Protein AF-A0A9N8KLX5-F1 (afdb_monomer_lite)

Secondary structure (DSSP, 8-state):
-HHHHHHHEEESSS-TT-TT--BSSSEEEBPPPTHHHHH-HHHHHHHHHHHHHHHHHHT----HHHHHH--TT-SSTHHHHS----PPPBSEETTEE--HHHHHHHHHH-B-TTSSBSS-------

Radius of gyration: 19.81 Å; chains: 1; bounding box: 48×32×54 Å

Foldseek 3Di:
DLVVQQQAEQEDDDDPPAPSHHNPHQFYKHFDPCVVCVVDPVSVCVVQVVQVVLCVVQVHPGDVVQASPDDCRHPDPCNVVPDGHYGDIARDDPNDHDDVVSVVVCQQCDADPVRHRPDPPDDPPD

Structure (mmCIF, N/CA/C/O backbone):
data_AF-A0A9N8KLX5-F1
#
_entry.id   AF-A0A9N8KLX5-F1
#
loop_
_atom_site.group_PDB
_atom_site.id
_atom_site.type_symbol
_atom_site.label_atom_id
_atom_site.label_alt_id
_atom_site.label_comp_id
_atom_site.label_asym_id
_atom_site.label_entity_id
_atom_site.label_seq_id
_atom_site.pdbx_PDB_ins_code
_atom_site.Cartn_x
_atom_site.Cartn_y
_atom_site.Cartn_z
_atom_site.occupancy
_atom_site.B_iso_or_equiv
_atom_site.auth_seq_id
_atom_site.auth_comp_id
_atom_site.auth_asym_id
_atom_site.auth_atom_id
_atom_site.pdbx_PDB_model_num
ATOM 1 N N . MET A 1 1 ? -9.368 9.947 -10.418 1.00 89.62 1 MET A N 1
ATOM 2 C CA . MET A 1 1 ? -7.981 9.752 -9.933 1.00 89.62 1 MET A CA 1
ATOM 3 C C . MET A 1 1 ? -7.542 8.291 -9.840 1.00 89.62 1 MET A C 1
ATOM 5 O O . MET A 1 1 ? -6.455 8.002 -10.316 1.00 89.62 1 MET A O 1
ATOM 9 N N . ARG A 1 2 ? -8.362 7.359 -9.319 1.00 91.88 2 ARG A N 1
ATOM 10 C CA . ARG A 1 2 ? -7.985 5.946 -9.066 1.00 91.88 2 ARG A CA 1
ATOM 11 C C . ARG A 1 2 ? -7.191 5.247 -10.180 1.00 91.88 2 ARG A C 1
ATOM 13 O O . ARG A 1 2 ? -6.183 4.624 -9.887 1.00 91.88 2 ARG A O 1
ATOM 20 N N . LYS A 1 3 ? -7.600 5.399 -11.446 1.00 95.62 3 LYS A N 1
ATOM 21 C CA . LYS A 1 3 ? -6.914 4.792 -12.604 1.00 95.62 3 LYS A CA 1
ATOM 22 C C . LYS A 1 3 ? -5.417 5.125 -12.698 1.00 95.62 3 LYS A C 1
ATOM 24 O O . LYS A 1 3 ? -4.665 4.332 -13.243 1.00 95.62 3 LYS A O 1
ATOM 29 N N . TYR A 1 4 ? -4.993 6.288 -12.202 1.00 95.62 4 TYR A N 1
ATOM 30 C CA . TYR A 1 4 ? -3.586 6.688 -12.211 1.00 95.62 4 TYR A CA 1
ATOM 31 C C . TYR A 1 4 ? -2.814 6.057 -11.053 1.00 95.62 4 TYR A C 1
ATOM 33 O O . TYR A 1 4 ? -1.696 5.613 -11.266 1.00 95.62 4 TYR A O 1
ATOM 41 N N . PHE A 1 5 ? -3.428 5.943 -9.870 1.00 94.75 5 PHE A N 1
ATOM 42 C CA . PHE A 1 5 ? -2.822 5.246 -8.733 1.00 94.75 5 PHE A CA 1
ATOM 43 C C . PHE A 1 5 ? -2.651 3.751 -9.008 1.00 94.75 5 PHE A C 1
ATOM 45 O O . PHE A 1 5 ? -1.573 3.233 -8.774 1.00 94.75 5 PHE A O 1
ATOM 52 N N . VAL A 1 6 ? -3.638 3.103 -9.636 1.00 97.12 6 VAL A N 1
ATOM 53 C CA . VAL A 1 6 ? -3.526 1.694 -10.064 1.00 97.12 6 VAL A CA 1
ATOM 54 C C . VAL A 1 6 ? -2.389 1.478 -11.068 1.00 97.12 6 VAL A C 1
ATOM 56 O O . VAL A 1 6 ? -1.732 0.452 -11.037 1.00 97.12 6 VAL A O 1
ATOM 59 N N . LYS A 1 7 ? -2.130 2.428 -11.973 1.00 95.75 7 LYS A N 1
ATOM 60 C CA . LYS A 1 7 ? -0.998 2.314 -12.912 1.00 95.75 7 LYS A CA 1
ATOM 61 C C . LYS A 1 7 ? 0.362 2.551 -12.255 1.00 95.75 7 LYS A C 1
ATOM 63 O O . LYS A 1 7 ? 1.379 2.150 -12.802 1.00 95.75 7 LYS A O 1
ATOM 68 N N . LEU A 1 8 ? 0.378 3.302 -11.162 1.00 94.94 8 LEU A N 1
ATOM 69 C CA . LEU A 1 8 ? 1.591 3.746 -10.490 1.00 94.94 8 LEU A CA 1
ATOM 70 C C . LEU A 1 8 ? 2.023 2.767 -9.393 1.00 94.94 8 LEU A C 1
ATOM 72 O O . LEU A 1 8 ? 3.221 2.589 -9.203 1.00 94.94 8 LEU A O 1
ATOM 76 N N . GLU A 1 9 ? 1.064 2.149 -8.706 1.00 96.88 9 GLU A N 1
ATOM 77 C CA . GLU A 1 9 ? 1.275 1.220 -7.597 1.00 96.88 9 GLU A CA 1
ATOM 78 C C . GLU A 1 9 ? 1.834 -0.126 -8.068 1.00 96.88 9 GLU A C 1
ATOM 80 O O . GLU A 1 9 ? 1.381 -0.721 -9.049 1.00 96.88 9 GLU A O 1
ATOM 85 N N . ASP A 1 10 ? 2.802 -0.602 -7.304 1.00 96.38 10 ASP A N 1
ATOM 86 C CA . ASP A 1 10 ? 3.224 -1.987 -7.223 1.00 96.38 10 ASP A CA 1
ATOM 87 C C . ASP A 1 10 ? 2.948 -2.453 -5.784 1.00 96.38 10 ASP A C 1
ATOM 89 O O . ASP A 1 10 ? 3.602 -2.015 -4.831 1.00 96.38 10 ASP A O 1
ATOM 93 N N . ASN A 1 11 ? 1.862 -3.207 -5.592 1.00 97.19 11 ASN A N 1
ATOM 94 C CA . ASN A 1 11 ? 1.369 -3.608 -4.277 1.00 97.19 11 ASN A CA 1
ATOM 95 C C . ASN A 1 11 ? 2.132 -4.825 -3.734 1.00 97.19 11 ASN A C 1
ATOM 97 O O . ASN A 1 11 ? 2.039 -5.919 -4.292 1.00 97.19 11 ASN A O 1
ATOM 101 N N . HIS A 1 12 ? 2.724 -4.663 -2.546 1.00 95.62 12 HIS A N 1
ATOM 102 C CA . HIS A 1 12 ? 3.381 -5.732 -1.778 1.00 95.62 12 HIS A CA 1
ATOM 103 C C . HIS A 1 12 ? 2.715 -6.018 -0.419 1.00 95.62 12 HIS A C 1
ATOM 105 O O . HIS A 1 12 ? 3.217 -6.839 0.343 1.00 95.62 12 HIS A O 1
ATOM 111 N N . TYR A 1 13 ? 1.610 -5.340 -0.073 1.00 94.62 13 TYR A N 1
ATOM 112 C CA . TYR A 1 13 ? 0.941 -5.506 1.232 1.00 94.62 13 TYR A CA 1
ATOM 113 C C . TYR A 1 13 ? -0.353 -6.328 1.191 1.00 94.62 13 TYR A C 1
ATOM 115 O O . TYR A 1 13 ? -0.711 -6.937 2.197 1.00 94.62 13 TYR A O 1
ATOM 123 N N . LEU A 1 14 ? -1.045 -6.378 0.049 1.00 94.94 14 LEU A N 1
ATOM 124 C CA . LEU A 1 14 ? -2.227 -7.226 -0.152 1.00 94.94 14 LEU A CA 1
ATOM 125 C C . LEU A 1 14 ? -1.934 -8.425 -1.050 1.00 94.94 14 LEU A C 1
ATOM 127 O O . LEU A 1 14 ? -1.000 -8.414 -1.850 1.00 94.94 14 LEU A O 1
ATOM 131 N N . LEU A 1 15 ? -2.810 -9.427 -0.988 1.00 92.88 15 LEU A N 1
ATOM 132 C CA . LEU A 1 15 ? -2.837 -10.499 -1.981 1.00 92.88 15 LEU A CA 1
ATOM 133 C C . LEU A 1 15 ? -3.102 -9.942 -3.399 1.00 92.88 15 LEU A C 1
ATOM 135 O O . LEU A 1 15 ? -3.751 -8.901 -3.543 1.00 92.88 15 LEU A O 1
ATOM 139 N N . PRO A 1 16 ? -2.656 -10.630 -4.464 1.00 92.25 16 PRO A N 1
ATOM 140 C CA . PRO A 1 16 ? -2.956 -10.231 -5.837 1.00 92.25 16 PRO A CA 1
ATOM 141 C C . PRO A 1 16 ? -4.461 -10.169 -6.150 1.00 92.25 16 PRO A C 1
ATOM 143 O O . PRO A 1 16 ? -5.264 -10.909 -5.581 1.00 92.25 16 PRO A O 1
ATOM 146 N N . GLY A 1 17 ? -4.842 -9.302 -7.094 1.00 91.50 17 GLY A N 1
ATOM 147 C CA . GLY A 1 17 ? -6.209 -9.206 -7.624 1.00 91.50 17 GLY A CA 1
ATOM 148 C C . GLY A 1 17 ? -7.200 -8.383 -6.791 1.00 91.50 17 GLY A C 1
ATOM 149 O O . GLY A 1 17 ? -8.383 -8.334 -7.137 1.00 91.50 17 GLY A O 1
ATOM 150 N N . GLN A 1 18 ? -6.757 -7.710 -5.724 1.00 94.69 18 GLN A N 1
ATOM 151 C CA . GLN A 1 18 ? -7.617 -6.800 -4.969 1.00 94.69 18 GLN A CA 1
ATOM 152 C C . GLN A 1 18 ? -8.033 -5.601 -5.823 1.00 94.69 18 GLN A C 1
ATOM 154 O O . GLN A 1 18 ? -7.240 -4.959 -6.517 1.00 94.69 18 GLN A O 1
ATOM 159 N N . LYS A 1 19 ? -9.329 -5.286 -5.779 1.00 94.50 19 LYS A N 1
ATOM 160 C CA . LYS A 1 19 ? -9.909 -4.237 -6.614 1.00 94.50 19 LYS A CA 1
ATOM 161 C C . LYS A 1 19 ? -9.376 -2.865 -6.209 1.00 94.50 19 LYS A C 1
ATOM 163 O O . LYS A 1 19 ? -9.595 -2.411 -5.092 1.00 94.50 19 LYS A O 1
ATOM 168 N N . GLY A 1 20 ? -8.836 -2.144 -7.188 1.00 94.69 20 GLY A N 1
ATOM 169 C CA . GLY A 1 20 ? -8.389 -0.765 -7.004 1.00 94.69 20 GLY A CA 1
ATOM 170 C C . GLY A 1 20 ? -6.914 -0.617 -6.660 1.00 94.69 20 GLY A C 1
ATOM 171 O O . GLY A 1 20 ? -6.547 0.512 -6.333 1.00 94.69 20 GLY A O 1
ATOM 172 N N . HIS A 1 21 ? -6.133 -1.695 -6.808 1.00 97.56 21 HIS A N 1
ATOM 173 C CA . HIS A 1 21 ? -4.681 -1.724 -6.637 1.00 97.56 21 HIS A CA 1
ATOM 174 C C . HIS A 1 21 ? -3.935 -2.031 -7.935 1.00 97.56 21 HIS A C 1
ATOM 176 O O . HIS A 1 21 ? -4.479 -2.681 -8.833 1.00 97.56 21 HIS A O 1
ATOM 182 N N . GLY A 1 22 ? -2.700 -1.537 -8.015 1.00 97.44 22 GLY A N 1
ATOM 183 C CA . GLY A 1 22 ? -1.719 -1.863 -9.052 1.00 97.44 22 GLY A CA 1
ATOM 184 C C . GLY A 1 22 ? -0.713 -2.929 -8.619 1.00 97.44 22 GLY A C 1
ATOM 185 O O . GLY A 1 22 ? -0.406 -3.044 -7.437 1.00 97.44 22 GLY A O 1
ATOM 186 N N . TYR A 1 23 ? -0.194 -3.694 -9.582 1.00 97.00 23 TYR A N 1
ATOM 187 C CA . TYR A 1 23 ? 0.779 -4.783 -9.358 1.00 97.00 23 TYR A CA 1
ATOM 188 C C . TYR A 1 23 ? 1.955 -4.762 -10.345 1.00 97.00 23 TYR A C 1
ATOM 190 O O . TYR A 1 23 ? 2.772 -5.673 -10.368 1.00 97.00 23 TYR A O 1
ATOM 198 N N . GLU A 1 24 ? 1.995 -3.758 -11.219 1.00 94.25 24 GLU A N 1
ATOM 199 C CA . GLU A 1 24 ? 2.974 -3.644 -12.311 1.00 94.25 24 GLU A CA 1
ATOM 200 C C . GLU A 1 24 ? 3.550 -2.222 -12.398 1.00 94.25 24 GLU A C 1
ATOM 202 O O . GLU A 1 24 ? 4.250 -1.872 -13.349 1.00 94.25 24 GLU A O 1
ATOM 207 N N . GLY A 1 25 ? 3.194 -1.361 -11.439 1.00 93.88 25 GLY A N 1
ATOM 208 C CA . GLY A 1 25 ? 3.684 0.002 -11.371 1.00 93.88 25 GLY A CA 1
ATOM 209 C C . GLY A 1 25 ? 5.150 0.072 -10.951 1.00 93.88 25 GLY A C 1
ATOM 210 O O . GLY A 1 25 ? 5.826 -0.925 -10.729 1.00 93.88 25 GLY A O 1
ATOM 211 N N . TRP A 1 26 ? 5.659 1.293 -10.834 1.00 93.50 26 TRP A N 1
ATOM 212 C CA . TRP A 1 26 ? 7.029 1.529 -10.371 1.00 93.50 26 TRP A CA 1
ATOM 213 C C . TRP A 1 26 ? 7.089 1.872 -8.879 1.00 93.50 26 TRP A C 1
ATOM 215 O O . TRP A 1 26 ? 8.155 1.777 -8.270 1.00 93.50 26 TRP A O 1
ATOM 225 N N . LEU A 1 27 ? 5.978 2.330 -8.289 1.00 95.69 27 LEU A N 1
ATOM 226 C CA . LEU A 1 27 ? 5.936 2.719 -6.887 1.00 95.69 27 LEU A CA 1
ATOM 227 C C . LEU A 1 27 ? 5.577 1.508 -6.032 1.00 95.69 27 LEU A C 1
ATOM 229 O O . LEU A 1 27 ? 4.398 1.229 -5.807 1.00 95.69 27 LEU A O 1
ATOM 233 N N . GLY A 1 28 ? 6.606 0.858 -5.497 1.00 96.38 28 GLY A N 1
ATOM 234 C CA . GLY A 1 28 ? 6.446 -0.138 -4.448 1.00 96.38 28 GLY A CA 1
ATOM 235 C C . GLY A 1 28 ? 5.689 0.427 -3.246 1.00 96.38 28 GLY A C 1
ATOM 236 O O . GLY A 1 28 ? 6.003 1.515 -2.745 1.00 96.38 28 GLY A O 1
ATOM 237 N N . THR A 1 29 ? 4.687 -0.315 -2.790 1.00 96.88 29 THR A N 1
ATOM 238 C CA . THR A 1 29 ? 3.916 -0.009 -1.584 1.00 96.88 29 THR A CA 1
ATOM 239 C C . THR A 1 29 ? 3.882 -1.217 -0.660 1.00 96.88 29 THR A C 1
ATOM 241 O O . THR A 1 29 ? 3.604 -2.332 -1.094 1.00 96.88 29 THR A O 1
ATOM 244 N N . SER A 1 30 ? 4.179 -1.028 0.626 1.00 96.00 30 SER A N 1
ATOM 245 C CA . SER A 1 30 ? 4.192 -2.112 1.622 1.00 96.00 30 SER A CA 1
ATOM 246 C C . SER A 1 30 ? 3.707 -1.617 2.983 1.00 96.00 30 SER A C 1
ATOM 248 O O . SER A 1 30 ? 3.748 -0.419 3.262 1.00 96.00 30 SER A O 1
ATOM 250 N N . TYR A 1 31 ? 3.290 -2.529 3.861 1.00 94.62 31 TYR A N 1
ATOM 251 C CA . TYR A 1 31 ? 3.118 -2.206 5.276 1.00 94.62 31 TYR A CA 1
ATOM 252 C C . TYR A 1 31 ? 4.452 -2.226 6.014 1.00 94.62 31 TYR A C 1
ATOM 254 O O . TYR A 1 31 ? 5.380 -2.947 5.645 1.00 94.62 31 TYR A O 1
ATOM 262 N N . ALA A 1 32 ? 4.528 -1.439 7.087 1.00 90.88 32 ALA A N 1
ATOM 263 C CA . ALA A 1 32 ? 5.553 -1.658 8.092 1.00 90.88 32 ALA A CA 1
ATOM 264 C C . ALA A 1 32 ? 5.344 -3.044 8.738 1.00 90.88 32 ALA A C 1
ATOM 266 O O . ALA A 1 32 ? 4.199 -3.483 8.870 1.00 90.88 32 ALA A O 1
ATOM 267 N N . PRO A 1 33 ? 6.417 -3.728 9.159 1.00 90.06 33 PRO A N 1
ATOM 268 C CA . PRO A 1 33 ? 6.299 -4.978 9.898 1.00 90.06 33 PRO A CA 1
ATOM 269 C C . PRO A 1 33 ? 5.405 -4.824 11.142 1.00 90.06 33 PRO A C 1
ATOM 271 O O . PRO A 1 33 ? 5.607 -3.929 11.966 1.00 90.06 33 PRO A O 1
ATOM 274 N N . ILE A 1 34 ? 4.384 -5.681 11.266 1.00 88.50 34 ILE A N 1
ATOM 275 C CA . ILE A 1 34 ? 3.401 -5.606 12.364 1.00 88.50 34 ILE A CA 1
ATOM 276 C C . ILE A 1 34 ? 3.995 -6.031 13.715 1.00 88.50 34 ILE A C 1
ATOM 278 O O . ILE A 1 34 ? 3.485 -5.661 14.773 1.00 88.50 34 ILE A O 1
ATOM 282 N N . ASP A 1 35 ? 5.095 -6.780 13.693 1.00 90.19 35 ASP A N 1
ATOM 283 C CA . ASP A 1 35 ? 5.839 -7.198 14.879 1.00 90.19 35 ASP A CA 1
ATOM 284 C C . ASP A 1 35 ? 6.352 -6.004 15.696 1.00 90.19 35 ASP A C 1
ATOM 286 O O . ASP A 1 35 ? 6.383 -6.095 16.920 1.00 90.19 35 ASP A O 1
ATOM 290 N N . ILE A 1 36 ? 6.637 -4.856 15.073 1.00 90.12 36 ILE A N 1
ATOM 291 C CA . ILE A 1 36 ? 6.988 -3.611 15.778 1.00 90.12 36 ILE A CA 1
ATOM 292 C C . ILE A 1 36 ? 5.884 -3.214 16.772 1.00 90.12 36 ILE A C 1
ATOM 294 O O . ILE A 1 36 ? 6.170 -2.840 17.907 1.00 90.12 36 ILE A O 1
ATOM 298 N N . VAL A 1 37 ? 4.610 -3.335 16.380 1.00 90.12 37 VAL A N 1
ATOM 299 C CA . VAL A 1 37 ? 3.471 -3.030 17.264 1.00 90.12 37 VAL A CA 1
ATOM 300 C C . VAL A 1 37 ? 3.326 -4.087 18.356 1.00 90.12 37 VAL A C 1
ATOM 302 O O . VAL A 1 37 ? 2.983 -3.754 19.484 1.00 90.12 37 VAL A O 1
ATOM 305 N N . LEU A 1 38 ? 3.578 -5.357 18.034 1.00 89.69 38 LEU A N 1
ATOM 306 C CA . LEU A 1 38 ? 3.432 -6.469 18.978 1.00 89.69 38 LEU A CA 1
ATOM 307 C C . LEU A 1 38 ? 4.555 -6.529 20.021 1.00 89.69 38 LEU A C 1
ATOM 309 O O . LEU A 1 38 ? 4.344 -7.056 21.111 1.00 89.69 38 LEU A O 1
ATOM 313 N N . THR A 1 39 ? 5.741 -6.020 19.686 1.00 94.56 39 THR A N 1
ATOM 314 C CA . THR A 1 39 ? 6.947 -6.099 20.524 1.00 94.56 39 THR A CA 1
ATOM 315 C C . THR A 1 39 ? 7.188 -4.848 21.369 1.00 94.56 39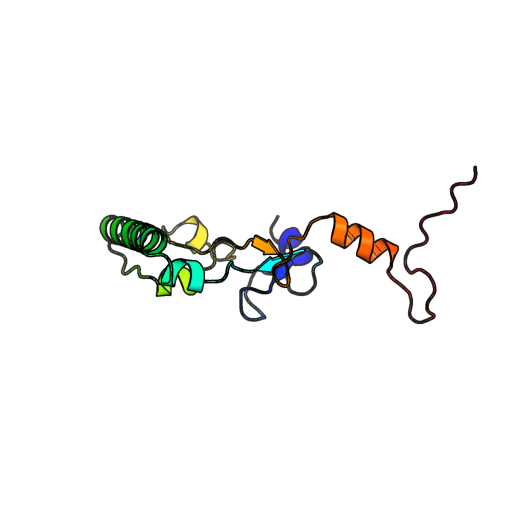 THR A C 1
ATOM 317 O O . THR A 1 39 ? 7.896 -4.935 22.372 1.00 94.56 39 THR A O 1
ATOM 320 N N . ASP A 1 40 ? 6.575 -3.708 21.031 1.00 95.94 40 ASP A N 1
ATOM 321 C CA . ASP A 1 40 ? 6.633 -2.472 21.819 1.00 95.94 40 ASP A CA 1
ATOM 322 C C . ASP A 1 40 ? 5.339 -2.277 22.645 1.00 95.94 40 ASP A C 1
ATOM 324 O O . ASP A 1 40 ? 4.284 -1.958 22.086 1.00 95.94 40 ASP A O 1
ATOM 328 N N . PRO A 1 41 ? 5.388 -2.386 23.990 1.00 95.44 41 PRO A N 1
ATOM 329 C CA . PRO A 1 41 ? 4.209 -2.224 24.845 1.00 95.44 41 PRO A CA 1
ATOM 330 C C . PRO A 1 41 ? 3.527 -0.850 24.737 1.00 95.44 41 PRO A C 1
ATOM 332 O O . PRO A 1 41 ? 2.314 -0.736 24.942 1.00 95.44 41 PRO A O 1
ATOM 335 N N . LYS A 1 42 ? 4.271 0.215 24.415 1.00 96.75 42 LYS A N 1
ATOM 336 C CA . LYS A 1 42 ? 3.707 1.561 24.245 1.00 96.75 42 LYS A CA 1
ATOM 337 C C . LYS A 1 42 ? 2.948 1.663 22.928 1.00 96.75 42 LYS A C 1
ATOM 339 O O . LYS A 1 42 ? 1.839 2.191 22.918 1.00 96.75 42 LYS A O 1
ATOM 344 N N . LEU A 1 43 ? 3.488 1.115 21.841 1.00 93.31 43 LEU A N 1
ATOM 345 C CA . LEU A 1 43 ? 2.757 1.060 20.571 1.00 93.31 43 LEU A CA 1
ATOM 346 C C . LEU A 1 43 ? 1.533 0.150 20.672 1.00 93.31 43 LEU A C 1
ATOM 348 O O . LEU A 1 43 ? 0.448 0.544 20.240 1.00 93.31 43 LEU A O 1
ATOM 352 N N . LEU A 1 44 ? 1.667 -1.014 21.314 1.00 93.44 44 LEU A N 1
ATOM 353 C CA . LEU A 1 44 ? 0.544 -1.919 21.540 1.00 93.44 44 LEU A CA 1
ATOM 354 C C . LEU A 1 44 ? -0.571 -1.246 22.348 1.00 93.44 44 LEU A C 1
ATOM 356 O O . LEU A 1 44 ? -1.743 -1.338 21.977 1.00 93.44 44 LEU A O 1
ATOM 360 N N . SER A 1 45 ? -0.228 -0.538 23.430 1.00 95.19 45 SER A N 1
ATOM 361 C CA . SER A 1 45 ? -1.218 0.182 24.245 1.00 95.19 45 SER A CA 1
ATOM 362 C C . SER A 1 45 ? -1.901 1.320 23.480 1.00 95.19 45 SER A C 1
ATOM 364 O O . SER A 1 45 ? -3.109 1.504 23.618 1.00 95.19 45 SER A O 1
ATOM 366 N N . LEU A 1 46 ? -1.179 2.031 22.608 1.00 94.00 46 LEU A N 1
ATOM 367 C CA . LEU A 1 46 ? -1.757 3.067 21.750 1.00 94.00 46 LEU A CA 1
ATOM 368 C C . LEU A 1 46 ? -2.752 2.478 20.741 1.00 94.00 46 LEU A C 1
ATOM 370 O O . LEU A 1 46 ? -3.876 2.969 20.624 1.00 94.00 46 LEU A O 1
ATOM 374 N N . VAL A 1 47 ? -2.373 1.405 20.042 1.00 91.88 47 VAL A N 1
ATOM 375 C CA . VAL A 1 47 ? -3.232 0.757 19.037 1.00 91.88 47 VAL A CA 1
ATOM 376 C C . VAL A 1 47 ? -4.464 0.129 19.686 1.00 91.88 47 VAL A C 1
ATOM 378 O O . VAL A 1 47 ? -5.582 0.312 19.200 1.00 91.88 47 VAL A O 1
ATOM 381 N N . THR A 1 48 ? -4.292 -0.582 20.802 1.00 92.81 48 THR A N 1
ATOM 382 C CA . THR A 1 48 ? -5.412 -1.202 21.531 1.00 92.81 48 THR A CA 1
ATOM 383 C C . THR A 1 48 ? -6.342 -0.156 22.140 1.00 92.81 48 THR A C 1
ATOM 385 O O . THR A 1 48 ? -7.557 -0.289 22.004 1.00 92.81 48 THR A O 1
ATOM 388 N N . GLY A 1 49 ? -5.805 0.924 22.716 1.00 93.81 49 GLY A N 1
ATOM 389 C CA . GLY A 1 49 ? -6.592 2.048 23.225 1.00 93.81 49 GLY A CA 1
ATOM 390 C C . GLY A 1 49 ? -7.415 2.736 22.132 1.00 93.81 49 GLY A C 1
ATOM 391 O O . GLY A 1 49 ? -8.614 2.948 22.314 1.00 93.81 49 GLY A O 1
ATOM 392 N N . ALA A 1 50 ? -6.815 3.013 20.968 1.00 91.81 50 ALA A N 1
ATOM 393 C CA . ALA A 1 50 ? -7.524 3.584 19.820 1.00 91.81 50 ALA A CA 1
ATOM 394 C C . ALA A 1 50 ? -8.638 2.653 19.313 1.00 91.81 50 ALA A C 1
ATOM 396 O O . ALA A 1 50 ? -9.756 3.096 19.047 1.00 91.81 50 ALA A O 1
ATOM 397 N N . THR A 1 51 ? -8.346 1.353 19.234 1.00 92.25 51 THR A N 1
ATOM 398 C CA . THR A 1 51 ? -9.304 0.326 18.811 1.00 92.25 51 THR A CA 1
ATOM 399 C C . THR A 1 51 ? -10.484 0.223 19.780 1.00 92.25 51 THR A C 1
ATOM 401 O O . THR A 1 51 ? -11.634 0.203 19.344 1.00 92.25 51 THR A O 1
ATOM 404 N N . PHE A 1 52 ? -10.218 0.220 21.091 1.00 93.00 52 PHE A N 1
ATOM 405 C CA . PHE A 1 52 ? -11.244 0.192 22.134 1.00 93.00 52 PHE A CA 1
ATOM 406 C C . PHE A 1 52 ? -12.131 1.440 22.093 1.00 93.00 52 PHE A C 1
ATOM 408 O O . PHE A 1 52 ? -13.355 1.325 22.075 1.00 93.00 52 PHE A O 1
ATOM 415 N N . ALA A 1 53 ? -11.526 2.630 22.028 1.00 93.69 53 ALA A N 1
ATOM 4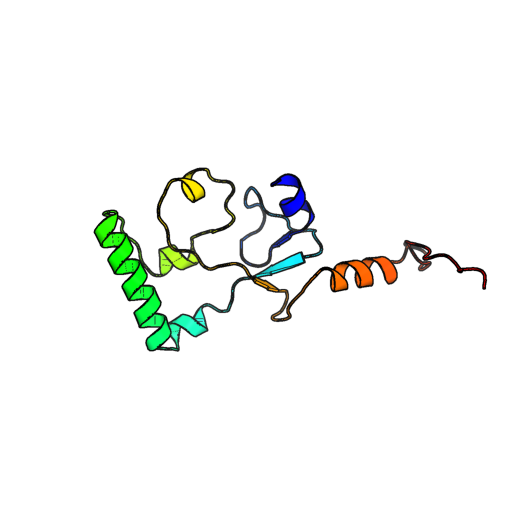16 C CA . ALA A 1 53 ? -12.263 3.888 21.975 1.00 93.69 53 ALA A CA 1
ATOM 417 C C . ALA A 1 53 ? -13.174 3.959 20.739 1.00 93.69 53 ALA A C 1
ATOM 419 O O . ALA A 1 53 ? -14.350 4.311 20.853 1.00 93.69 53 ALA A O 1
ATOM 420 N N . LEU A 1 54 ? -12.657 3.569 19.568 1.00 93.00 54 LEU A N 1
ATOM 421 C CA . LEU A 1 54 ? -13.437 3.549 18.335 1.00 93.00 54 LEU A CA 1
ATOM 422 C C . LEU A 1 54 ? -14.553 2.499 18.379 1.00 93.00 54 LEU A C 1
ATOM 424 O O . LEU A 1 54 ? -15.683 2.797 17.992 1.00 93.00 54 LEU A O 1
ATOM 428 N N . GLY A 1 55 ? -14.259 1.294 18.874 1.00 91.88 55 GLY A N 1
ATOM 429 C CA . GLY A 1 55 ? -15.245 0.225 19.035 1.00 91.88 55 GLY A CA 1
ATOM 430 C C . GLY A 1 55 ? -16.391 0.641 19.957 1.00 91.88 55 GLY A C 1
ATOM 431 O O . GLY A 1 55 ? -17.553 0.483 19.595 1.00 91.88 55 GLY A O 1
ATOM 432 N N . ASN A 1 56 ? -16.075 1.280 21.087 1.00 93.12 56 ASN A N 1
ATOM 433 C CA . ASN A 1 56 ? -17.070 1.799 22.026 1.00 93.12 56 ASN A CA 1
ATOM 434 C C . ASN A 1 56 ? -17.943 2.904 21.406 1.00 93.12 56 ASN A C 1
ATOM 436 O O . ASN A 1 56 ? -19.153 2.918 21.601 1.00 93.12 56 ASN A O 1
ATOM 440 N N . GLN A 1 57 ? -17.353 3.807 20.616 1.00 93.69 57 GLN A N 1
ATOM 441 C CA . GLN A 1 57 ? -18.101 4.887 19.962 1.00 93.69 57 GLN A CA 1
ATOM 442 C C . GLN A 1 57 ? -19.006 4.396 18.822 1.00 93.69 57 GLN A C 1
ATOM 444 O O . GLN A 1 57 ? -20.018 5.023 18.514 1.00 93.69 57 GLN A O 1
ATOM 449 N N . THR A 1 58 ? -18.632 3.299 18.163 1.00 91.12 58 THR A N 1
ATOM 450 C CA . THR A 1 58 ? -19.312 2.798 16.955 1.00 91.12 58 THR A CA 1
ATOM 451 C C . THR A 1 58 ? -20.143 1.541 17.192 1.00 91.12 58 THR A C 1
ATOM 453 O O . THR A 1 58 ? -20.822 1.090 16.271 1.00 91.12 58 THR A O 1
ATOM 456 N N . ASN A 1 59 ? -20.104 0.973 18.403 1.00 88.88 59 ASN A N 1
ATOM 457 C CA . ASN A 1 59 ? -20.624 -0.361 18.721 1.00 88.88 59 ASN A CA 1
ATOM 458 C C . ASN A 1 59 ? -20.103 -1.455 17.766 1.00 88.88 59 ASN A C 1
ATOM 460 O O . ASN A 1 59 ? -20.791 -2.440 17.494 1.00 88.88 59 ASN A O 1
ATOM 464 N N . ALA A 1 60 ? -18.888 -1.281 17.239 1.00 84.50 60 ALA A N 1
ATOM 465 C CA . ALA A 1 60 ? -18.236 -2.241 16.359 1.00 84.50 60 ALA A CA 1
ATOM 466 C C . ALA A 1 60 ? -17.228 -3.096 17.136 1.00 84.50 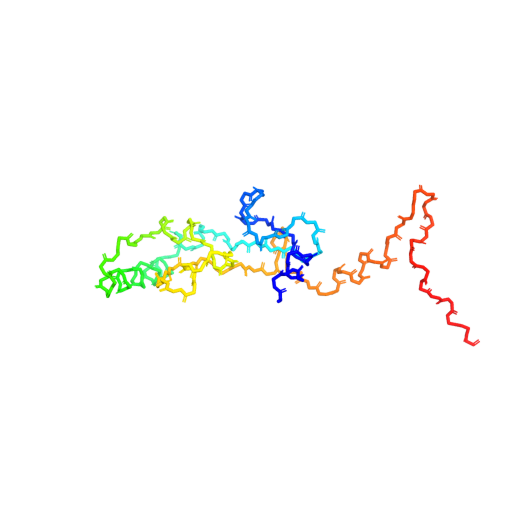60 ALA A C 1
ATOM 468 O O . ALA A 1 60 ? -16.478 -2.602 17.979 1.00 84.50 60 ALA A O 1
ATOM 469 N N . LEU A 1 61 ? -17.164 -4.386 16.803 1.00 82.50 61 LEU A N 1
ATOM 470 C CA . LEU A 1 61 ? -16.140 -5.295 17.315 1.00 82.50 61 LEU A CA 1
ATOM 471 C C . LEU A 1 61 ? -14.830 -5.073 16.554 1.00 82.50 61 LEU A C 1
ATOM 473 O O . LEU A 1 61 ? -14.544 -5.758 15.572 1.00 82.50 61 LEU A O 1
ATOM 477 N N . LEU A 1 62 ? -14.050 -4.091 17.003 1.00 84.62 62 LEU A N 1
ATOM 478 C CA . LEU A 1 62 ? -12.722 -3.808 16.470 1.00 84.62 62 LEU A CA 1
ATOM 479 C C . LEU A 1 62 ? -11.649 -4.449 17.351 1.00 84.62 62 LEU A C 1
ATOM 481 O O . LEU A 1 62 ? -11.708 -4.390 18.579 1.00 84.62 62 LEU A O 1
ATOM 485 N N . ASN A 1 63 ? -10.658 -5.067 16.719 1.00 84.06 63 ASN A N 1
ATOM 486 C CA . ASN A 1 63 ? -9.506 -5.664 17.385 1.00 84.06 63 ASN A CA 1
ATOM 487 C C . ASN A 1 63 ? -8.252 -5.532 16.502 1.00 84.06 63 ASN A C 1
ATOM 489 O O . ASN A 1 63 ? -8.279 -4.923 15.431 1.00 84.06 63 ASN A O 1
ATOM 493 N N . LEU A 1 64 ? -7.140 -6.128 16.934 1.00 84.62 64 LEU A N 1
ATOM 494 C CA . LEU A 1 64 ? -5.900 -6.092 16.160 1.00 84.62 64 LEU A CA 1
ATOM 495 C C . LEU A 1 64 ? -6.010 -6.829 14.811 1.00 84.62 64 LEU A C 1
ATOM 497 O O . LEU A 1 64 ? -5.333 -6.463 13.857 1.00 84.62 64 LEU A O 1
ATOM 501 N N . ALA A 1 65 ? -6.902 -7.816 14.683 1.00 84.81 65 ALA A N 1
ATOM 502 C CA . ALA A 1 65 ? -7.174 -8.446 13.393 1.00 84.81 65 ALA A CA 1
ATOM 503 C C . ALA A 1 65 ? -7.901 -7.486 12.436 1.00 84.81 65 ALA A C 1
ATOM 505 O O . ALA A 1 65 ? -7.630 -7.517 11.239 1.00 84.81 65 ALA A O 1
ATOM 506 N N . SER A 1 66 ? -8.753 -6.585 12.942 1.00 85.50 66 SER A N 1
ATOM 507 C CA . SER A 1 66 ? -9.359 -5.514 12.136 1.00 85.50 66 SER A CA 1
ATOM 508 C C . SER A 1 66 ? -8.302 -4.587 11.527 1.00 85.50 66 SER A C 1
ATOM 510 O O . SER A 1 66 ? -8.444 -4.191 10.375 1.00 85.50 66 SER A O 1
ATOM 512 N N . LEU A 1 67 ? -7.224 -4.295 12.266 1.00 86.00 67 LEU A N 1
ATOM 513 C CA . LEU A 1 67 ? -6.087 -3.509 11.772 1.00 86.00 67 LEU A CA 1
ATOM 514 C C . LEU A 1 67 ? -5.338 -4.225 10.637 1.00 86.00 67 LEU A C 1
ATOM 516 O O . LEU A 1 67 ? -4.939 -3.586 9.666 1.00 86.00 67 LEU A O 1
ATOM 520 N N . VAL A 1 68 ? -5.132 -5.539 10.769 1.00 86.50 68 VAL A N 1
ATOM 521 C CA . VAL A 1 68 ? -4.386 -6.350 9.791 1.00 86.50 68 VAL A CA 1
ATOM 522 C C . VAL A 1 68 ? -5.206 -6.631 8.532 1.00 86.50 68 VAL A C 1
ATOM 524 O O . VAL A 1 68 ? -4.660 -6.615 7.436 1.00 86.50 68 VAL A O 1
ATOM 527 N N . ALA A 1 69 ? -6.507 -6.881 8.678 1.00 86.94 69 ALA A N 1
ATOM 528 C CA . ALA A 1 69 ? -7.400 -7.188 7.561 1.00 86.94 69 ALA A CA 1
ATOM 529 C C . ALA A 1 69 ? -7.906 -5.939 6.821 1.00 86.94 69 ALA A C 1
ATOM 531 O O . ALA A 1 69 ? -8.468 -6.049 5.730 1.00 86.94 69 ALA A O 1
ATOM 532 N N . GLY A 1 70 ? -7.776 -4.763 7.433 1.00 89.38 70 GLY A N 1
ATOM 533 C CA . GLY A 1 70 ? -8.239 -3.510 6.863 1.00 89.38 70 GLY A CA 1
ATOM 534 C C . GLY A 1 70 ? -7.325 -2.995 5.752 1.00 89.38 70 GLY A C 1
ATOM 535 O O . GLY A 1 70 ? -6.106 -3.085 5.838 1.00 89.38 70 GLY A O 1
ATOM 536 N N . ASP A 1 71 ? -7.929 -2.359 4.750 1.00 94.12 71 ASP A N 1
ATOM 537 C CA . ASP A 1 71 ? -7.226 -1.706 3.649 1.00 94.12 71 ASP A CA 1
ATOM 538 C C . ASP A 1 71 ? -7.631 -0.225 3.545 1.00 94.12 71 ASP A C 1
ATOM 540 O O . ASP A 1 71 ? -8.741 0.119 3.120 1.00 94.12 71 ASP A O 1
ATOM 544 N N . ALA A 1 72 ? -6.701 0.659 3.917 1.00 93.44 72 ALA A N 1
ATOM 545 C CA . ALA A 1 72 ? -6.878 2.109 3.853 1.00 93.44 72 ALA A CA 1
ATOM 546 C C . ALA A 1 72 ? -7.083 2.633 2.420 1.00 93.44 72 ALA A C 1
ATOM 548 O O . ALA A 1 72 ? -7.687 3.690 2.231 1.00 93.44 72 ALA A O 1
ATOM 549 N N . ASN A 1 73 ? -6.595 1.908 1.411 1.00 94.25 73 ASN A N 1
ATOM 550 C CA . ASN A 1 73 ? -6.639 2.294 0.003 1.00 94.25 73 ASN A CA 1
ATOM 551 C C . ASN A 1 73 ? -7.779 1.611 -0.771 1.00 94.25 73 ASN A C 1
ATOM 553 O O . ASN A 1 73 ? -7.905 1.803 -1.988 1.00 94.25 73 ASN A O 1
ATOM 557 N N . SER A 1 74 ? -8.675 0.905 -0.076 1.00 94.56 74 SER A N 1
ATOM 558 C CA . SER A 1 74 ? -9.753 0.134 -0.694 1.00 94.56 74 SER A CA 1
ATOM 559 C C . SER A 1 74 ? -10.596 0.950 -1.677 1.00 94.56 74 SER A C 1
ATOM 561 O O . SER A 1 74 ? -10.882 2.141 -1.494 1.00 94.56 74 SER A O 1
ATOM 563 N N . ALA A 1 75 ? -11.024 0.303 -2.763 1.00 94.25 75 ALA A N 1
ATOM 564 C CA . ALA A 1 75 ? -12.002 0.861 -3.701 1.00 94.25 75 ALA A CA 1
ATOM 565 C C . ALA A 1 75 ? -13.447 0.811 -3.178 1.00 94.25 75 ALA A C 1
ATOM 567 O O . ALA A 1 75 ? -14.356 1.310 -3.843 1.00 94.25 75 ALA A O 1
ATOM 568 N N . SER A 1 76 ? -13.677 0.178 -2.027 1.00 93.38 76 SER A N 1
ATOM 569 C CA . SER A 1 76 ? -14.998 0.082 -1.415 1.00 93.38 76 SER A CA 1
ATOM 570 C C . SER A 1 76 ? -15.472 1.437 -0.895 1.00 93.38 76 SER A C 1
ATOM 572 O O . SER A 1 76 ? -14.748 2.111 -0.167 1.00 93.38 76 SER A O 1
ATOM 574 N N . ALA A 1 77 ? -16.732 1.790 -1.168 1.00 93.56 77 ALA A N 1
ATOM 575 C CA . ALA A 1 77 ? -17.367 2.976 -0.586 1.00 93.56 77 ALA A CA 1
ATOM 576 C C . ALA A 1 77 ? -17.391 2.936 0.955 1.00 93.56 77 ALA A C 1
ATOM 578 O O . ALA A 1 77 ? -17.376 3.982 1.596 1.00 93.56 77 ALA A O 1
ATOM 579 N N . LYS A 1 78 ? -17.357 1.734 1.555 1.00 91.81 78 LYS A N 1
ATOM 580 C CA . LYS A 1 78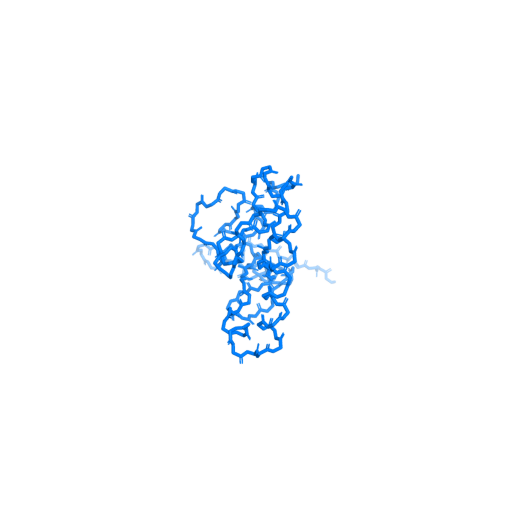 ? -17.301 1.568 3.015 1.00 91.81 78 LYS A CA 1
ATOM 581 C C . LYS A 1 78 ? -16.058 2.209 3.632 1.00 91.81 78 LYS A C 1
ATOM 583 O O . LYS A 1 78 ? -16.150 2.694 4.749 1.00 91.81 78 LYS A O 1
ATOM 588 N N . ARG A 1 79 ? -14.933 2.265 2.906 1.00 91.88 79 ARG A N 1
ATOM 589 C CA . ARG A 1 79 ? -13.693 2.910 3.375 1.00 91.88 79 ARG A CA 1
ATOM 590 C C . ARG A 1 79 ? -13.904 4.395 3.676 1.00 91.88 79 ARG A C 1
ATOM 592 O O . ARG A 1 79 ? -13.285 4.919 4.591 1.00 91.88 79 ARG A O 1
ATOM 599 N N . ASP A 1 80 ? -14.783 5.051 2.919 1.00 91.38 80 ASP A N 1
ATOM 600 C CA . ASP A 1 80 ? -15.098 6.476 3.069 1.00 91.38 80 ASP A CA 1
ATOM 601 C C . ASP A 1 80 ? -16.269 6.745 4.025 1.00 91.38 80 ASP A C 1
ATOM 603 O O . ASP A 1 80 ? -16.433 7.871 4.489 1.00 91.38 80 ASP A O 1
ATOM 607 N N . SER A 1 81 ? -17.103 5.740 4.308 1.00 92.75 81 SER A N 1
ATOM 608 C CA . SER A 1 81 ? -18.355 5.924 5.052 1.00 92.75 81 SER A CA 1
ATOM 609 C C . SER A 1 81 ? -18.393 5.230 6.413 1.00 92.75 81 SER A C 1
ATOM 611 O O . SER A 1 81 ? -19.318 5.473 7.184 1.00 92.75 81 SER A O 1
ATOM 613 N N . GLN A 1 82 ? -17.458 4.322 6.697 1.00 90.44 82 GLN A N 1
ATOM 614 C CA . GLN A 1 82 ? -17.412 3.562 7.943 1.00 90.44 82 GLN A CA 1
ATOM 615 C C . GLN A 1 82 ? -16.129 3.890 8.707 1.00 90.44 82 GLN A C 1
ATOM 617 O O . GLN A 1 82 ? -15.039 3.764 8.147 1.00 90.44 82 GLN A O 1
ATOM 622 N N . PRO A 1 83 ? -16.228 4.274 9.990 1.00 89.50 83 PRO A N 1
ATOM 623 C CA . PRO A 1 83 ? -15.051 4.391 10.831 1.00 89.50 83 PRO A CA 1
ATOM 624 C C . PRO A 1 83 ? -14.332 3.042 10.918 1.00 89.50 83 PRO A C 1
ATOM 626 O O . PRO A 1 83 ? -14.965 1.990 11.013 1.00 89.50 83 PRO A O 1
ATOM 629 N N . SER A 1 84 ? -13.007 3.055 10.848 1.00 89.62 84 SER A N 1
ATOM 630 C CA . SER A 1 84 ? -12.179 1.848 10.842 1.00 89.62 84 SER A CA 1
ATOM 631 C C . SER A 1 84 ? -10.749 2.186 11.252 1.00 89.62 84 SER A C 1
ATOM 633 O O . SER A 1 84 ? -10.356 3.353 11.260 1.00 89.62 84 SER A O 1
ATOM 635 N N . ILE A 1 85 ? -9.979 1.156 11.592 1.00 89.44 85 ILE A N 1
ATOM 636 C CA . ILE A 1 85 ? -8.552 1.259 11.889 1.00 89.44 85 ILE A CA 1
ATOM 637 C C . ILE A 1 85 ? -7.769 0.519 10.802 1.00 89.44 85 ILE A C 1
ATOM 639 O O . ILE A 1 85 ? -8.144 -0.585 10.415 1.00 89.44 85 ILE A O 1
ATOM 643 N N . PHE A 1 86 ? -6.704 1.134 10.294 1.00 91.44 86 PHE A N 1
ATOM 644 C CA . PHE A 1 86 ? -5.933 0.609 9.171 1.00 91.44 86 PHE A CA 1
ATOM 645 C C . PHE A 1 86 ? -4.437 0.764 9.409 1.00 91.44 86 PHE A C 1
ATOM 647 O O . PHE A 1 86 ? -3.995 1.754 9.995 1.00 91.44 86 PHE A O 1
ATOM 654 N N . GLN A 1 87 ? -3.655 -0.177 8.884 1.00 92.81 87 GLN A N 1
ATOM 655 C CA . GLN A 1 87 ? -2.248 0.092 8.617 1.00 92.81 87 GLN A CA 1
ATOM 656 C C . GLN A 1 87 ? -2.151 1.054 7.430 1.00 92.81 87 GLN A C 1
ATOM 658 O O . GLN A 1 87 ? -2.895 0.930 6.456 1.00 92.81 87 GLN A O 1
ATOM 663 N N . ILE A 1 88 ? -1.244 2.026 7.514 1.00 92.56 88 ILE A N 1
ATOM 664 C CA . ILE A 1 88 ? -0.997 2.979 6.429 1.00 92.56 88 ILE A CA 1
ATOM 665 C C . ILE A 1 88 ? 0.090 2.383 5.524 1.00 92.56 88 ILE A C 1
ATOM 667 O O . ILE A 1 88 ? 1.213 2.194 6.001 1.00 92.56 88 ILE A O 1
ATOM 671 N N . PRO A 1 89 ? -0.198 2.088 4.241 1.00 94.56 89 PRO A N 1
ATOM 672 C CA . PRO A 1 89 ? 0.831 1.661 3.302 1.00 94.56 89 PRO A CA 1
ATOM 673 C C . PRO A 1 89 ? 1.898 2.743 3.138 1.00 94.56 89 PRO A C 1
ATOM 675 O O . PRO A 1 89 ? 1.595 3.932 3.008 1.00 94.56 89 PRO A O 1
ATOM 678 N N . LEU A 1 90 ? 3.154 2.323 3.123 1.00 95.62 90 LEU A N 1
ATOM 679 C CA . LEU A 1 90 ? 4.312 3.173 2.905 1.00 95.62 90 LEU A CA 1
ATOM 680 C C . LEU A 1 90 ? 4.811 3.001 1.472 1.00 95.62 90 LEU A C 1
ATOM 682 O O . LEU A 1 90 ? 4.750 1.909 0.915 1.00 95.62 90 LEU A O 1
ATOM 686 N N . SER A 1 91 ? 5.349 4.074 0.891 1.00 96.06 91 SER A N 1
ATOM 687 C CA . SER A 1 91 ? 6.069 4.042 -0.389 1.00 96.06 91 SER A CA 1
ATOM 688 C C . SER A 1 91 ? 7.433 3.369 -0.221 1.00 96.06 91 SER A C 1
ATOM 690 O O . SER A 1 91 ? 8.475 4.027 -0.113 1.00 96.06 91 SER A O 1
ATOM 692 N N . THR A 1 92 ? 7.407 2.048 -0.115 1.00 95.81 92 THR A N 1
ATOM 693 C CA . THR A 1 92 ? 8.564 1.195 0.130 1.00 95.81 92 THR A CA 1
ATOM 694 C C . THR A 1 92 ? 8.454 -0.104 -0.654 1.00 95.81 92 THR A C 1
ATOM 696 O O . THR A 1 92 ? 7.357 -0.629 -0.815 1.00 95.81 92 THR A O 1
ATOM 699 N N . ALA A 1 93 ? 9.601 -0.648 -1.050 1.00 92.44 93 ALA A N 1
ATOM 700 C CA . ALA A 1 93 ? 9.763 -2.026 -1.507 1.00 92.44 93 ALA A CA 1
ATOM 701 C C . ALA A 1 93 ? 11.001 -2.610 -0.819 1.00 92.44 93 ALA A C 1
ATOM 703 O O . ALA A 1 93 ? 12.007 -1.910 -0.672 1.00 92.44 93 ALA A O 1
ATOM 704 N N . ASP A 1 94 ? 10.920 -3.854 -0.342 1.00 90.38 94 ASP A N 1
ATOM 705 C CA . ASP A 1 94 ? 12.016 -4.548 0.354 1.00 90.38 94 ASP A CA 1
ATOM 706 C C . ASP A 1 94 ? 12.658 -3.724 1.490 1.00 90.38 94 ASP A C 1
ATOM 708 O O . ASP A 1 94 ? 13.882 -3.647 1.630 1.00 90.38 94 ASP A O 1
ATOM 712 N N . GLY A 1 95 ? 11.829 -3.024 2.273 1.00 90.94 95 GLY A N 1
ATOM 713 C CA . GLY A 1 95 ? 12.276 -2.178 3.387 1.00 90.94 95 GLY A CA 1
ATOM 714 C C . GLY A 1 95 ? 13.008 -0.891 2.977 1.00 90.94 95 GLY A C 1
ATOM 715 O O . GLY A 1 95 ? 13.484 -0.153 3.840 1.00 90.94 95 GLY A O 1
ATOM 716 N N . LYS A 1 96 ? 13.094 -0.582 1.679 1.00 92.94 96 LYS A N 1
ATOM 717 C CA . LYS A 1 96 ? 13.719 0.638 1.153 1.00 92.94 96 LYS A CA 1
ATOM 718 C C . LYS A 1 96 ? 12.644 1.619 0.721 1.00 92.94 96 LYS A C 1
ATOM 720 O O . LYS A 1 96 ? 11.680 1.246 0.059 1.00 92.94 96 LYS A O 1
ATOM 725 N N . ARG A 1 97 ? 12.824 2.894 1.067 1.00 92.94 97 ARG A N 1
ATOM 726 C CA . ARG A 1 97 ? 11.967 3.973 0.563 1.00 92.94 97 ARG A CA 1
ATOM 727 C C . ARG A 1 97 ? 12.141 4.099 -0.950 1.00 92.94 97 ARG A C 1
ATOM 729 O O . ARG A 1 97 ? 13.272 4.186 -1.419 1.00 92.94 97 ARG A O 1
ATOM 736 N N . GLY A 1 98 ? 11.024 4.162 -1.667 1.00 91.31 98 GLY A N 1
ATOM 737 C CA . GLY A 1 98 ? 10.978 4.440 -3.101 1.00 91.31 98 GLY A CA 1
ATOM 738 C C . GLY A 1 98 ? 10.263 5.756 -3.405 1.00 91.31 98 GLY A C 1
ATOM 739 O O . GLY A 1 98 ? 9.466 6.254 -2.607 1.00 91.31 98 GLY A O 1
ATOM 740 N N . GLY A 1 99 ? 10.554 6.329 -4.567 1.00 91.44 99 GLY A N 1
ATOM 741 C CA . GLY A 1 99 ? 9.951 7.551 -5.074 1.00 91.44 99 GLY A CA 1
ATOM 742 C C . GLY A 1 99 ? 10.193 7.729 -6.572 1.00 91.44 99 GLY A C 1
ATOM 743 O O . GLY A 1 99 ? 10.624 6.821 -7.278 1.00 91.44 99 GLY A O 1
ATOM 744 N N . SER A 1 100 ? 9.898 8.922 -7.088 1.00 93.00 100 SER A N 1
ATOM 745 C CA . SER A 1 100 ? 9.989 9.215 -8.528 1.00 93.00 100 SER A CA 1
ATOM 746 C C . SER A 1 100 ? 11.385 8.987 -9.118 1.00 93.00 100 SER A C 1
ATOM 748 O O . SER A 1 100 ? 11.512 8.745 -10.318 1.00 93.00 100 SER A O 1
ATOM 750 N N . ARG A 1 101 ? 12.434 9.026 -8.287 1.00 92.12 101 ARG A N 1
ATOM 751 C CA . ARG A 1 101 ? 13.805 8.703 -8.684 1.00 92.12 101 ARG A CA 1
ATOM 752 C C . ARG A 1 101 ? 13.902 7.297 -9.272 1.00 92.12 101 ARG A C 1
ATOM 754 O O . ARG A 1 101 ? 14.531 7.138 -10.314 1.00 92.12 101 ARG A O 1
ATOM 761 N N . GLU A 1 102 ? 13.301 6.301 -8.628 1.00 89.38 102 GLU A N 1
ATOM 762 C CA . GLU A 1 102 ? 13.380 4.901 -9.058 1.00 89.38 102 GLU A CA 1
ATOM 763 C C . GLU A 1 102 ? 12.755 4.727 -10.445 1.00 89.38 102 GLU A C 1
ATOM 765 O O . GLU A 1 102 ? 13.329 4.045 -11.289 1.00 89.38 102 GLU A O 1
ATOM 770 N N . PHE A 1 103 ? 11.666 5.447 -10.734 1.00 91.88 103 PHE A N 1
ATOM 771 C CA . PHE A 1 103 ? 11.077 5.494 -12.072 1.00 91.88 103 PHE A CA 1
ATOM 772 C C . PHE A 1 103 ? 12.015 6.117 -13.112 1.00 91.88 103 PHE A C 1
ATOM 774 O O . PHE A 1 103 ? 12.224 5.543 -14.177 1.00 91.88 103 PHE A O 1
ATOM 781 N N . VAL A 1 104 ? 12.620 7.271 -12.806 1.00 93.12 104 VAL A N 1
ATOM 782 C CA . VAL A 1 104 ? 13.561 7.940 -13.723 1.00 93.12 104 VAL A CA 1
ATOM 783 C C . VAL A 1 104 ? 14.774 7.052 -14.013 1.00 93.12 104 VAL A C 1
ATOM 785 O O . VAL A 1 104 ? 15.198 6.952 -15.162 1.00 93.12 104 VAL A O 1
ATOM 788 N N . VAL A 1 105 ? 15.318 6.384 -12.991 1.00 91.38 105 VAL A N 1
ATOM 789 C CA . VAL A 1 105 ? 16.438 5.443 -13.138 1.00 91.38 105 VAL A CA 1
ATOM 790 C C . VAL A 1 105 ? 16.024 4.232 -13.975 1.00 91.38 105 VAL A C 1
ATOM 792 O O . VAL A 1 105 ? 16.747 3.882 -14.904 1.00 91.38 105 VAL A O 1
ATOM 795 N N . ALA A 1 106 ? 14.850 3.647 -13.720 1.00 90.88 106 ALA A N 1
ATOM 796 C CA . ALA A 1 106 ? 14.333 2.522 -14.497 1.00 90.88 106 ALA A CA 1
ATOM 797 C C . ALA A 1 106 ? 14.148 2.877 -15.981 1.00 90.88 106 ALA A C 1
ATOM 799 O O . ALA A 1 106 ? 14.547 2.105 -16.846 1.00 90.88 106 ALA A O 1
ATOM 800 N N . VAL A 1 107 ? 13.614 4.064 -16.291 1.00 92.19 107 VAL A N 1
ATOM 801 C CA . VAL A 1 107 ? 13.475 4.553 -17.674 1.00 92.19 107 VAL A CA 1
ATOM 802 C C . VAL A 1 107 ? 14.841 4.795 -18.318 1.00 92.19 107 VAL A C 1
ATOM 804 O O . VAL A 1 107 ? 15.067 4.373 -19.448 1.00 92.19 107 VAL A O 1
ATOM 807 N N . ARG A 1 108 ? 15.774 5.442 -17.608 1.00 92.38 108 ARG A N 1
ATOM 808 C CA . ARG A 1 108 ? 17.138 5.697 -18.104 1.00 92.38 108 ARG A CA 1
ATOM 809 C C . ARG A 1 108 ? 17.875 4.399 -18.451 1.00 92.38 108 ARG A C 1
ATOM 811 O O . ARG A 1 108 ? 18.605 4.368 -19.441 1.00 92.38 108 ARG A O 1
ATOM 818 N N . ASP A 1 109 ? 17.704 3.368 -17.626 1.00 93.06 109 ASP A N 1
ATOM 819 C CA . ASP A 1 109 ? 18.439 2.102 -17.721 1.00 93.06 109 ASP A CA 1
ATOM 820 C C . ASP A 1 109 ? 17.707 1.031 -18.550 1.00 93.06 109 ASP A C 1
ATOM 822 O O . ASP A 1 109 ? 18.288 -0.021 -18.830 1.00 93.06 109 ASP A O 1
ATOM 826 N N . ALA A 1 110 ? 16.462 1.285 -18.970 1.00 93.25 110 ALA A N 1
ATOM 827 C CA . ALA A 1 110 ? 15.665 0.353 -19.761 1.00 93.25 110 ALA A CA 1
ATOM 828 C C . ALA A 1 110 ? 16.331 0.032 -21.107 1.00 93.25 110 ALA A C 1
ATOM 830 O O . ALA A 1 110 ? 16.835 0.914 -21.812 1.00 93.25 110 ALA A O 1
ATOM 831 N N . LYS A 1 111 ? 16.285 -1.248 -21.484 1.00 95.00 111 LYS A N 1
ATOM 832 C CA . LYS A 1 111 ? 16.858 -1.774 -22.726 1.00 95.00 111 LYS A CA 1
ATOM 833 C C . LYS A 1 111 ? 15.816 -2.524 -23.547 1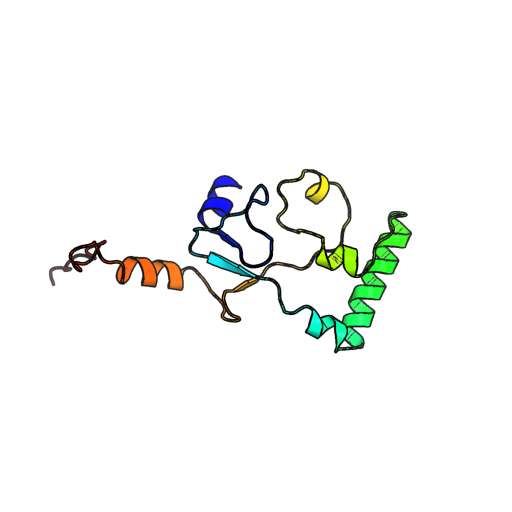.00 95.00 111 LYS A C 1
ATOM 835 O O . LYS A 1 111 ? 14.900 -3.128 -22.997 1.00 95.00 111 LYS A O 1
ATOM 840 N N . THR A 1 112 ? 15.972 -2.477 -24.861 1.00 94.00 112 THR A N 1
ATOM 841 C CA . THR A 1 112 ? 15.263 -3.329 -25.826 1.00 94.00 112 THR A CA 1
ATOM 842 C C . THR A 1 112 ? 15.802 -4.764 -25.782 1.00 94.00 112 THR A C 1
ATOM 844 O O . THR A 1 112 ? 16.819 -5.047 -25.146 1.00 94.00 112 THR A O 1
ATOM 847 N N . ALA A 1 113 ? 15.143 -5.686 -26.492 1.00 95.69 113 ALA A N 1
ATOM 848 C CA . ALA A 1 113 ? 15.566 -7.089 -26.568 1.00 95.69 113 ALA A CA 1
ATOM 849 C C . ALA A 1 113 ? 16.980 -7.281 -27.158 1.00 95.69 113 ALA A C 1
ATOM 851 O O . ALA A 1 113 ? 17.661 -8.240 -26.808 1.00 95.69 113 ALA A O 1
ATOM 852 N N . ASP A 1 114 ? 17.432 -6.363 -28.017 1.00 94.62 114 ASP A N 1
ATOM 853 C CA . ASP A 1 114 ? 18.784 -6.358 -28.595 1.00 94.62 114 ASP A CA 1
ATOM 854 C C . ASP A 1 114 ? 19.846 -5.684 -27.696 1.00 94.62 114 ASP A C 1
ATOM 856 O O . ASP A 1 114 ? 21.022 -5.636 -28.050 1.00 94.62 114 ASP A O 1
ATOM 860 N N . GLY A 1 115 ? 19.454 -5.183 -26.518 1.00 92.81 115 GLY A N 1
ATOM 861 C CA . GLY A 1 115 ? 20.351 -4.586 -25.528 1.00 92.81 115 GLY A CA 1
ATOM 862 C C . GLY A 1 115 ? 20.654 -3.097 -25.721 1.00 92.81 115 GLY A C 1
ATOM 863 O O . GLY A 1 115 ? 21.351 -2.521 -24.876 1.00 92.81 115 GLY A O 1
ATOM 864 N N . SER A 1 116 ? 20.130 -2.457 -26.771 1.00 92.06 116 SER A N 1
ATOM 865 C CA . SER A 1 116 ? 20.212 -1.002 -26.942 1.00 92.06 116 SER A CA 1
ATOM 866 C C . SER A 1 116 ? 19.297 -0.256 -25.952 1.00 92.06 116 SER A C 1
ATOM 868 O O . SER A 1 116 ? 18.438 -0.854 -25.301 1.00 92.06 116 SER A O 1
ATOM 870 N N . LYS A 1 117 ? 19.516 1.054 -25.750 1.00 92.25 117 LYS A N 1
ATOM 871 C CA . LYS A 1 117 ? 18.684 1.858 -24.833 1.00 92.25 117 LYS A CA 1
ATOM 872 C C . LYS A 1 117 ? 17.249 1.922 -25.361 1.00 92.25 117 LYS A C 1
ATOM 874 O O . LYS A 1 117 ? 17.033 2.402 -26.468 1.00 92.25 117 LYS A O 1
ATOM 879 N N . ALA A 1 118 ? 16.277 1.536 -24.533 1.00 93.00 118 ALA A N 1
ATOM 880 C CA . ALA A 1 118 ? 14.857 1.617 -24.880 1.00 93.00 118 ALA A CA 1
ATOM 881 C C . ALA A 1 118 ? 14.387 3.067 -25.069 1.00 93.00 118 ALA A C 1
ATOM 883 O O . ALA A 1 118 ? 13.518 3.335 -25.896 1.00 93.00 118 ALA A O 1
ATOM 884 N N . PHE A 1 119 ? 14.988 4.001 -24.328 1.00 91.06 119 PHE A N 1
ATOM 885 C CA . PHE A 1 119 ? 14.684 5.427 -24.401 1.00 91.06 119 PHE A CA 1
ATOM 886 C C . PHE A 1 119 ? 15.981 6.224 -24.609 1.00 91.06 119 PHE A C 1
ATOM 888 O O . PHE A 1 119 ? 16.739 6.437 -23.656 1.00 91.06 119 PHE A O 1
ATOM 895 N N . PRO A 1 120 ? 16.280 6.664 -25.845 1.00 83.19 120 PRO A N 1
ATOM 896 C CA . PRO A 1 120 ? 17.423 7.522 -26.121 1.00 83.19 120 PRO A CA 1
ATOM 897 C C . PRO A 1 120 ? 17.213 8.889 -25.462 1.00 83.19 120 PRO A C 1
ATOM 899 O O . PRO A 1 120 ? 16.454 9.727 -25.943 1.00 83.19 120 PRO A O 1
ATOM 902 N N . LEU A 1 121 ? 17.875 9.120 -24.331 1.00 76.56 121 LEU A N 1
ATOM 903 C CA . LEU A 1 121 ? 18.042 10.467 -23.794 1.00 76.56 121 LEU A CA 1
ATOM 904 C C . LEU A 1 121 ? 19.076 11.139 -24.698 1.00 76.56 121 LEU A C 1
ATOM 906 O O . LEU A 1 121 ? 20.224 10.698 -24.717 1.00 76.56 121 LEU A O 1
ATOM 910 N N . GLY A 1 122 ? 18.617 12.073 -25.535 1.00 68.19 122 GLY A N 1
ATOM 911 C CA . GLY A 1 122 ? 19.370 12.589 -26.678 1.00 68.19 122 GLY A CA 1
ATOM 912 C C . GLY A 1 122 ? 20.795 13.028 -26.342 1.00 68.19 122 GLY A C 1
ATOM 913 O O . GLY A 1 122 ? 21.083 13.475 -25.231 1.00 68.19 122 GLY A O 1
ATOM 914 N N . GLU A 1 123 ? 21.682 12.926 -27.331 1.00 59.31 123 GLU A N 1
ATOM 915 C CA . GLU A 1 123 ? 22.920 13.696 -27.330 1.00 59.31 123 GLU A CA 1
ATOM 916 C C . GLU A 1 123 ? 22.518 15.168 -27.396 1.00 59.31 123 GLU A C 1
ATOM 918 O O . GLU A 1 123 ? 22.068 15.663 -28.430 1.00 59.31 123 GLU A O 1
ATOM 923 N N . PHE A 1 124 ? 22.598 15.866 -26.267 1.00 61.38 124 PHE A N 1
ATOM 924 C CA . PHE A 1 124 ? 22.582 17.317 -26.306 1.00 61.38 124 PHE A CA 1
ATOM 925 C C . PHE A 1 124 ? 23.855 17.718 -27.046 1.00 61.38 124 PHE A C 1
ATOM 927 O O . PHE A 1 124 ? 24.946 17.609 -26.489 1.00 61.38 124 PHE A O 1
ATOM 934 N N . ALA A 1 125 ? 23.714 18.086 -28.320 1.00 53.41 125 ALA A N 1
ATOM 935 C CA . ALA A 1 125 ? 24.781 18.727 -29.068 1.00 53.41 125 ALA A CA 1
ATOM 936 C C . ALA A 1 125 ? 25.225 19.954 -28.257 1.00 53.41 125 ALA A C 1
ATOM 938 O O . ALA A 1 125 ? 24.433 20.878 -28.053 1.00 53.41 125 ALA A O 1
ATOM 939 N N . LEU A 1 126 ? 26.441 19.882 -27.713 1.00 52.41 126 LEU A N 1
ATOM 940 C CA . LEU A 1 126 ? 27.147 21.002 -27.095 1.00 5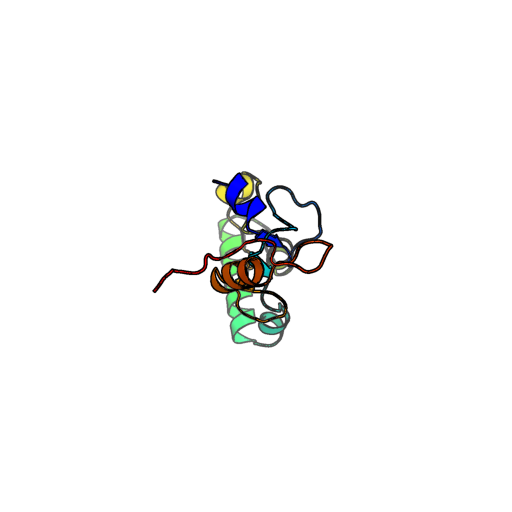2.41 126 LEU A CA 1
ATOM 941 C C . LEU A 1 126 ? 27.798 21.855 -28.182 1.00 52.41 126 LEU A C 1
ATOM 943 O O . LEU A 1 126 ? 28.321 21.257 -29.151 1.00 52.41 126 LEU A O 1
#

Sequence (126 aa):
MRKYFVKLEDNHYLLPGQKGHGYEGWLGTSYAPIDIVLTDPKLLSLVTGATFALGNQTNALLNLASLVAGDANSASAKRDSQPSIFQIPLSTADGKRGGSREFVVAVRDAKTADGSKAFPLGEFAL

pLDDT: mean 91.0, std 7.46, range [52.41, 97.56]

Organism: NCBI:txid2773716